Protein AF-A0A1D9PZR1-F1 (afdb_monomer_lite)

Organism: Sclerotinia sclerotiorum (strain ATCC 18683 / 1980 / Ss-1) (NCBI:txid665079)

pLDDT: mean 85.37, std 9.57, range [53.69, 93.06]

Secondary structure (DSSP, 8-state):
---HHHHHHHHGGGG-PPTTHHHHHHHHHHH-SSHHHHHHHHHHHSEETTTEE-HHHHHHHHHHHHHHHHHSPP-

Radius of gyration: 13.24 Å; chains: 1; bounding box: 27×25×43 Å

Sequence (75 aa):
MESDKSRALEIVPNAELVHPGLPLVEAFLNDAVDGDQAARYLLETYAIDGVDVDFARFLKDWNDLVRLCRFSPPN

Structure (mmCIF, N/CA/C/O backbone):
data_AF-A0A1D9PZR1-F1
#
_entry.id   AF-A0A1D9PZR1-F1
#
loop_
_atom_site.group_PDB
_atom_site.id
_atom_site.type_symbol
_atom_site.label_atom_id
_atom_site.label_alt_id
_atom_site.label_comp_id
_atom_site.label_asym_id
_atom_site.label_entity_id
_atom_site.label_seq_id
_atom_site.pdbx_PDB_ins_code
_atom_site.Cartn_x
_atom_site.Cartn_y
_atom_site.Cartn_z
_atom_site.occupancy
_atom_site.B_iso_or_equiv
_atom_site.auth_seq_id
_atom_site.auth_comp_id
_atom_site.auth_asym_id
_atom_site.auth_atom_id
_atom_site.pdbx_PDB_model_num
ATOM 1 N N . MET A 1 1 ? 5.971 11.382 18.828 1.00 57.38 1 MET A N 1
ATOM 2 C CA . MET A 1 1 ? 5.079 11.211 17.667 1.00 57.38 1 MET A CA 1
ATOM 3 C C . MET A 1 1 ? 5.346 9.817 17.157 1.00 57.38 1 MET A C 1
ATOM 5 O O . MET A 1 1 ? 6.515 9.476 17.024 1.00 57.38 1 MET A O 1
ATOM 9 N N . GLU A 1 2 ? 4.314 8.997 17.020 1.00 69.94 2 GLU A N 1
ATOM 10 C CA . GLU A 1 2 ? 4.458 7.697 16.367 1.00 69.94 2 GLU A CA 1
ATOM 11 C C . GLU A 1 2 ? 4.775 7.930 14.885 1.00 69.94 2 GLU A C 1
ATOM 13 O O . GLU A 1 2 ? 4.261 8.882 14.298 1.00 69.94 2 GLU A O 1
ATOM 18 N N . SER A 1 3 ? 5.694 7.140 14.334 1.00 85.94 3 SER A N 1
ATOM 19 C CA . SER A 1 3 ? 6.081 7.208 12.923 1.00 85.94 3 SER A CA 1
ATOM 20 C C . SER A 1 3 ? 4.925 6.691 12.065 1.00 85.94 3 SER A C 1
ATOM 22 O O . SER A 1 3 ? 4.341 5.651 12.382 1.00 85.94 3 SER A O 1
ATOM 24 N N . ASP A 1 4 ? 4.606 7.393 10.976 1.00 86.75 4 ASP A N 1
ATOM 25 C CA . ASP A 1 4 ? 3.559 6.976 10.035 1.00 86.75 4 ASP A CA 1
ATOM 26 C C . ASP A 1 4 ? 3.897 5.599 9.447 1.00 86.75 4 ASP A C 1
ATOM 28 O O . ASP A 1 4 ? 3.009 4.774 9.225 1.00 86.75 4 ASP A O 1
ATOM 32 N N . LYS A 1 5 ? 5.196 5.306 9.281 1.00 88.75 5 LYS A N 1
ATOM 33 C CA . LYS A 1 5 ? 5.682 3.985 8.872 1.00 88.75 5 LYS A CA 1
ATOM 34 C C . LYS A 1 5 ? 5.329 2.892 9.874 1.00 88.75 5 LYS A C 1
ATOM 36 O O . LYS A 1 5 ? 4.848 1.840 9.456 1.00 88.75 5 LYS A O 1
ATOM 41 N N . SER A 1 6 ? 5.555 3.120 11.169 1.00 87.88 6 SER A N 1
ATOM 42 C CA . SER A 1 6 ? 5.198 2.145 12.207 1.00 87.88 6 SER A CA 1
ATOM 43 C C . SER A 1 6 ? 3.703 1.849 12.179 1.00 87.88 6 SER A C 1
ATOM 45 O O . SER A 1 6 ? 3.314 0.688 12.090 1.00 87.88 6 SER A O 1
ATOM 47 N N . ARG A 1 7 ? 2.881 2.902 12.124 1.00 87.69 7 ARG A N 1
ATOM 48 C CA . ARG A 1 7 ? 1.426 2.771 12.045 1.00 87.69 7 ARG A CA 1
ATOM 49 C C . ARG A 1 7 ? 0.983 2.002 10.797 1.00 87.69 7 ARG A C 1
ATOM 51 O O . ARG A 1 7 ? 0.120 1.137 10.886 1.00 87.69 7 ARG A O 1
ATOM 58 N N . ALA A 1 8 ? 1.565 2.286 9.632 1.00 87.62 8 ALA A N 1
ATOM 59 C CA . ALA A 1 8 ? 1.236 1.562 8.407 1.00 87.62 8 ALA A CA 1
ATOM 60 C C . ALA A 1 8 ? 1.590 0.068 8.514 1.00 87.62 8 ALA A C 1
ATOM 62 O O . ALA A 1 8 ? 0.769 -0.779 8.166 1.00 87.62 8 ALA A O 1
ATOM 63 N N . LEU A 1 9 ? 2.768 -0.266 9.051 1.00 87.75 9 LEU A N 1
ATOM 64 C CA . LEU A 1 9 ? 3.204 -1.654 9.246 1.00 87.75 9 LEU A CA 1
ATOM 65 C C . LEU A 1 9 ? 2.357 -2.422 10.271 1.00 87.75 9 LEU A C 1
ATOM 67 O O . LEU A 1 9 ? 2.252 -3.639 10.161 1.00 87.75 9 LEU A O 1
ATOM 71 N N . GLU A 1 10 ? 1.725 -1.751 11.233 1.00 88.12 10 GLU A N 1
ATOM 72 C CA . GLU A 1 10 ? 0.776 -2.389 12.158 1.00 88.12 10 GLU A CA 1
ATOM 73 C C . GLU A 1 10 ? -0.566 -2.730 11.495 1.00 88.12 10 GLU A C 1
ATOM 75 O O . GLU A 1 10 ? -1.226 -3.696 11.883 1.00 88.12 10 GLU A O 1
ATOM 80 N N . ILE A 1 11 ? -0.974 -1.965 10.478 1.00 86.62 11 ILE A N 1
ATOM 81 C CA . ILE A 1 11 ? -2.250 -2.163 9.777 1.00 86.62 11 ILE A CA 1
ATOM 82 C C . ILE A 1 11 ? -2.113 -3.232 8.679 1.00 86.62 11 ILE A C 1
ATOM 84 O O . ILE A 1 11 ? -3.026 -4.034 8.494 1.00 86.62 11 ILE A O 1
ATOM 88 N N . VAL A 1 12 ? -0.966 -3.296 7.990 1.00 85.25 12 VAL A N 1
ATOM 89 C CA . VAL A 1 12 ? -0.718 -4.214 6.856 1.00 85.25 12 VAL A CA 1
ATOM 90 C C . VAL A 1 12 ? -1.061 -5.689 7.145 1.00 85.25 12 VAL A C 1
ATOM 92 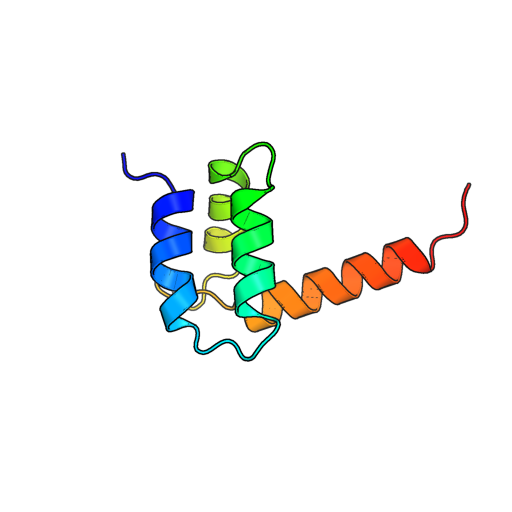O O . VAL A 1 12 ? -1.740 -6.297 6.315 1.00 85.25 12 VAL A O 1
ATOM 95 N N . PRO A 1 13 ? -0.674 -6.293 8.288 1.00 81.81 13 PRO A N 1
ATOM 96 C CA . PRO A 1 13 ? -1.016 -7.682 8.600 1.00 81.81 13 PRO A CA 1
ATOM 97 C C . PRO A 1 13 ? -2.521 -7.946 8.710 1.00 81.81 13 PRO A C 1
ATOM 99 O O . PRO A 1 13 ? -2.959 -9.070 8.475 1.00 81.81 13 PRO A O 1
ATOM 102 N N . ASN A 1 14 ? -3.314 -6.926 9.053 1.00 82.06 14 ASN A N 1
ATOM 103 C CA . ASN A 1 14 ? -4.762 -7.044 9.224 1.00 82.06 14 ASN A CA 1
ATOM 104 C C . ASN A 1 14 ? -5.532 -6.937 7.899 1.00 82.06 14 ASN A C 1
ATOM 106 O O . ASN A 1 14 ? -6.721 -7.232 7.867 1.00 82.06 14 ASN A O 1
ATOM 110 N N . ALA A 1 15 ? -4.869 -6.559 6.804 1.00 79.12 15 ALA A N 1
ATOM 111 C CA . ALA A 1 15 ? -5.503 -6.301 5.512 1.00 79.12 15 ALA A CA 1
ATOM 112 C C . ALA A 1 15 ? -5.871 -7.564 4.702 1.00 79.12 15 ALA A C 1
ATOM 114 O O . ALA A 1 15 ? -6.261 -7.449 3.542 1.00 79.12 15 ALA A O 1
ATOM 115 N N . GLU A 1 16 ? -5.688 -8.766 5.266 1.00 82.12 16 GLU A N 1
ATOM 116 C CA . GLU A 1 16 ? -5.987 -10.071 4.639 1.00 82.12 16 GLU A CA 1
ATOM 117 C C . GLU A 1 16 ? -5.455 -10.226 3.193 1.00 82.12 16 GLU A C 1
ATOM 119 O O . GLU A 1 16 ? -6.022 -10.928 2.352 1.00 82.12 16 GLU A O 1
ATOM 124 N N . LEU A 1 17 ? -4.330 -9.576 2.880 1.00 83.19 17 LEU A N 1
ATOM 125 C CA . LEU A 1 17 ? -3.752 -9.581 1.539 1.00 83.19 17 LEU A CA 1
ATOM 126 C C . LEU A 1 17 ? -3.138 -10.946 1.208 1.00 83.19 17 LEU A C 1
ATOM 128 O O . LEU A 1 17 ? -2.157 -11.381 1.815 1.00 83.19 17 LEU A O 1
ATOM 132 N N . VAL A 1 18 ? -3.659 -11.597 0.167 1.00 86.06 18 VAL A N 1
ATOM 133 C CA . VAL A 1 18 ? -3.062 -12.818 -0.391 1.00 86.06 18 VAL A CA 1
ATOM 134 C C . VAL A 1 18 ? -1.687 -12.545 -1.001 1.00 86.06 18 VAL A C 1
ATOM 136 O O . VAL A 1 18 ? -1.436 -11.486 -1.579 1.00 86.06 18 VAL A O 1
ATOM 139 N N . HIS A 1 19 ? -0.786 -13.525 -0.912 1.00 82.56 19 HIS A N 1
ATOM 140 C CA . HIS A 1 19 ? 0.530 -13.449 -1.545 1.00 82.56 19 HIS A CA 1
ATOM 141 C C . HIS A 1 19 ? 0.403 -13.195 -3.066 1.00 82.56 19 HIS A C 1
ATOM 143 O O . HIS A 1 19 ? -0.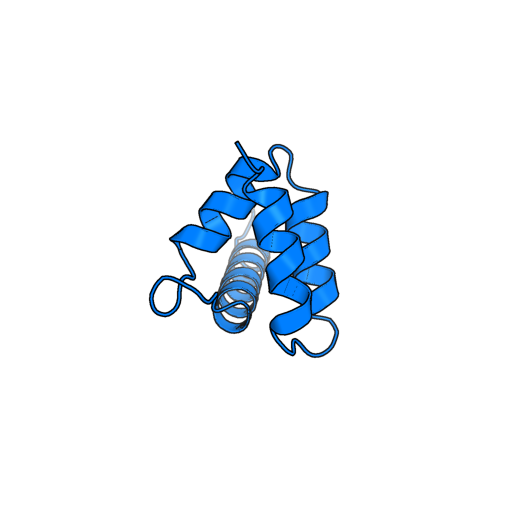385 -13.884 -3.719 1.00 82.56 19 HIS A O 1
ATOM 149 N N . PRO A 1 20 ? 1.181 -12.259 -3.655 1.00 86.44 20 PRO A N 1
ATOM 150 C CA . PRO A 1 20 ? 2.297 -11.510 -3.060 1.00 86.44 20 PRO A CA 1
ATOM 151 C C . PRO A 1 20 ? 1.940 -10.118 -2.498 1.00 86.44 20 PRO A C 1
ATOM 153 O O . PRO A 1 20 ? 2.847 -9.339 -2.231 1.00 86.44 20 PRO A O 1
ATOM 156 N N . GLY A 1 21 ? 0.661 -9.780 -2.312 1.00 87.56 21 GLY A N 1
ATOM 157 C CA . GLY A 1 21 ? 0.224 -8.433 -1.926 1.00 87.56 21 GLY A CA 1
ATOM 158 C C . GLY A 1 21 ? 0.851 -7.915 -0.630 1.00 87.56 21 GLY A C 1
ATOM 159 O O . GLY A 1 21 ? 1.441 -6.840 -0.637 1.00 87.56 21 GLY A O 1
ATOM 160 N N . LEU A 1 22 ? 0.797 -8.699 0.450 1.00 87.88 22 LEU A N 1
ATOM 161 C CA . LEU A 1 22 ? 1.383 -8.314 1.741 1.00 87.88 22 LEU A CA 1
ATOM 162 C C . LEU A 1 22 ? 2.903 -8.046 1.647 1.00 87.88 22 LEU A C 1
ATOM 164 O O . LEU A 1 22 ? 3.309 -6.925 1.957 1.00 87.88 22 LEU A O 1
ATOM 168 N N . PRO A 1 23 ? 3.733 -8.972 1.113 1.00 90.56 23 PRO A N 1
ATOM 169 C CA . PRO A 1 23 ? 5.161 -8.715 0.905 1.00 90.56 23 PRO A CA 1
ATOM 170 C C . PRO A 1 23 ? 5.473 -7.470 0.067 1.00 90.56 23 PRO A C 1
ATOM 172 O O . PRO A 1 23 ? 6.483 -6.812 0.298 1.00 90.56 23 PRO A O 1
ATOM 175 N N . LEU A 1 24 ? 4.634 -7.142 -0.921 1.00 91.25 24 LEU A N 1
ATOM 176 C CA . LEU A 1 24 ? 4.845 -5.967 -1.770 1.00 91.25 24 LEU A CA 1
ATOM 177 C C . LEU A 1 24 ? 4.608 -4.660 -1.013 1.00 91.25 24 LEU A C 1
ATOM 179 O O . LEU A 1 24 ? 5.370 -3.711 -1.189 1.00 91.25 24 LEU A O 1
ATOM 183 N N . VAL A 1 25 ? 3.583 -4.608 -0.161 1.00 91.06 25 VAL A N 1
ATOM 184 C CA . VAL A 1 25 ? 3.321 -3.423 0.665 1.00 91.06 25 VAL A CA 1
ATOM 185 C C . VAL A 1 25 ? 4.422 -3.241 1.712 1.00 91.06 25 VAL A C 1
ATOM 187 O O . VAL A 1 25 ? 4.917 -2.130 1.891 1.00 91.06 25 VAL A O 1
ATOM 190 N N . GLU A 1 26 ? 4.866 -4.322 2.358 1.00 90.19 26 GLU A N 1
ATOM 191 C CA . GLU A 1 26 ? 5.989 -4.261 3.301 1.00 90.19 26 GLU A CA 1
ATOM 192 C C . GLU A 1 26 ? 7.283 -3.798 2.6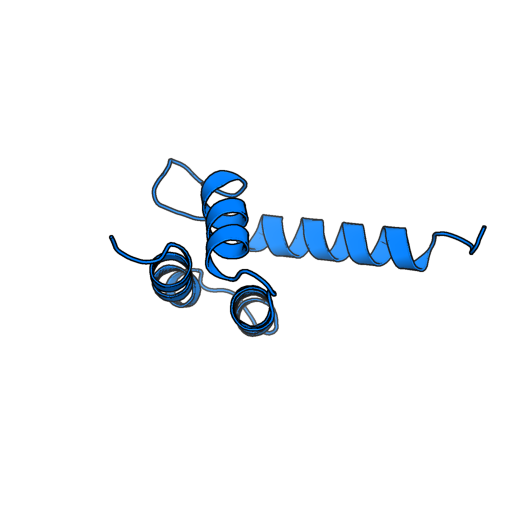24 1.00 90.19 26 GLU A C 1
ATOM 194 O O . GLU A 1 26 ? 7.989 -2.950 3.171 1.00 90.19 26 GLU A O 1
ATOM 199 N N . ALA A 1 27 ? 7.588 -4.318 1.431 1.00 90.62 27 ALA A N 1
ATOM 200 C CA . ALA A 1 27 ? 8.752 -3.894 0.658 1.00 90.62 27 ALA A CA 1
ATOM 201 C C . ALA A 1 27 ? 8.660 -2.412 0.276 1.00 90.62 27 ALA A C 1
ATOM 203 O O . ALA A 1 27 ? 9.628 -1.681 0.450 1.00 90.62 27 ALA A O 1
ATOM 204 N N . PHE A 1 28 ? 7.490 -1.930 -0.158 1.00 90.56 28 PHE A N 1
ATOM 205 C CA . PHE A 1 28 ? 7.294 -0.511 -0.457 1.00 90.56 28 PHE A CA 1
ATOM 206 C C . PHE A 1 28 ? 7.624 0.395 0.737 1.00 90.56 28 PHE A C 1
ATOM 208 O O . PHE A 1 28 ? 8.344 1.379 0.583 1.00 90.56 28 PHE A O 1
ATOM 215 N N . LEU A 1 29 ? 7.132 0.055 1.930 1.00 90.94 29 LEU A N 1
ATOM 216 C CA . LEU A 1 29 ? 7.362 0.846 3.143 1.00 90.94 29 LEU A CA 1
ATOM 217 C C . LEU A 1 29 ? 8.806 0.733 3.662 1.00 90.94 29 LEU A C 1
ATOM 219 O O . LEU A 1 29 ? 9.317 1.656 4.305 1.00 90.94 29 LEU A O 1
ATOM 223 N N . ASN A 1 30 ? 9.467 -0.402 3.428 1.00 90.31 30 ASN A N 1
ATOM 224 C CA . ASN A 1 30 ? 10.829 -0.644 3.897 1.00 90.31 30 ASN A CA 1
ATOM 225 C C . ASN A 1 30 ? 11.915 -0.113 2.965 1.00 90.31 30 ASN A C 1
ATOM 227 O O . ASN A 1 30 ? 12.909 0.405 3.472 1.00 90.31 30 ASN A O 1
ATOM 231 N N . ASP A 1 31 ? 11.694 -0.170 1.655 1.00 92.00 31 ASP A N 1
ATOM 232 C CA . ASP A 1 31 ? 12.675 0.226 0.642 1.00 92.00 31 ASP A CA 1
ATOM 233 C C . ASP A 1 31 ? 12.524 1.695 0.213 1.00 92.00 31 ASP A C 1
ATOM 235 O O . ASP A 1 31 ? 13.363 2.226 -0.520 1.00 92.00 31 ASP A O 1
ATOM 239 N N . ALA A 1 32 ? 11.467 2.380 0.662 1.00 90.31 32 ALA A N 1
ATOM 240 C CA . ALA A 1 32 ? 11.302 3.809 0.435 1.00 90.31 32 ALA A CA 1
ATOM 241 C C . ALA A 1 32 ? 12.455 4.615 1.058 1.00 90.31 32 ALA A C 1
ATOM 243 O O . ALA A 1 32 ? 12.806 4.435 2.224 1.00 90.31 32 ALA A O 1
ATOM 244 N N . VAL A 1 33 ? 12.997 5.564 0.283 1.00 90.31 33 VAL A N 1
ATOM 245 C CA . VAL A 1 33 ? 14.039 6.508 0.738 1.00 90.31 33 VAL A CA 1
ATOM 246 C C . VAL A 1 33 ? 13.573 7.290 1.969 1.00 90.31 33 VAL A C 1
ATOM 248 O O . VAL A 1 33 ? 14.350 7.501 2.896 1.00 90.31 33 VAL A O 1
ATOM 251 N N . ASP A 1 34 ? 12.297 7.678 1.979 1.00 91.94 34 ASP A N 1
ATOM 252 C CA . ASP A 1 34 ? 11.603 8.228 3.138 1.00 91.94 34 ASP A CA 1
ATOM 253 C C . ASP A 1 34 ? 10.369 7.363 3.424 1.00 91.94 34 ASP A C 1
ATOM 255 O O . ASP A 1 34 ? 9.312 7.500 2.800 1.00 91.94 34 ASP A O 1
ATOM 259 N N . GLY A 1 35 ? 10.541 6.409 4.338 1.00 89.56 35 GLY A N 1
ATOM 260 C CA . GLY A 1 35 ? 9.489 5.467 4.705 1.00 89.56 35 GLY A CA 1
ATOM 261 C C . GLY A 1 35 ? 8.308 6.118 5.424 1.00 89.56 35 GLY A C 1
ATOM 262 O O . GLY A 1 35 ? 7.185 5.652 5.258 1.00 89.56 35 GLY A O 1
ATOM 263 N N . ASP A 1 36 ? 8.530 7.202 6.172 1.00 92.38 36 ASP A N 1
ATOM 264 C CA . ASP A 1 36 ? 7.453 7.957 6.820 1.00 92.38 36 ASP A CA 1
ATOM 265 C C . ASP A 1 36 ? 6.613 8.695 5.781 1.00 92.38 36 ASP A C 1
ATOM 267 O O . ASP A 1 36 ? 5.387 8.605 5.795 1.00 92.38 36 ASP A O 1
ATOM 271 N N . GLN A 1 37 ? 7.256 9.362 4.821 1.00 92.94 37 GLN A N 1
ATOM 272 C CA . GLN A 1 37 ? 6.543 10.022 3.732 1.00 92.94 37 GLN A CA 1
ATOM 273 C C . GLN A 1 37 ? 5.773 9.021 2.857 1.00 92.94 37 GLN A C 1
ATOM 275 O O . GLN A 1 37 ? 4.628 9.286 2.483 1.00 92.94 37 GLN A O 1
ATOM 280 N N . ALA A 1 38 ? 6.370 7.867 2.543 1.00 91.81 38 ALA A N 1
ATOM 281 C CA . ALA A 1 38 ? 5.715 6.810 1.774 1.00 91.81 38 ALA A CA 1
ATOM 282 C C . ALA A 1 38 ? 4.503 6.227 2.515 1.00 91.81 38 ALA A C 1
ATOM 284 O O . ALA A 1 38 ? 3.431 6.066 1.926 1.00 91.81 38 ALA A O 1
ATOM 285 N N . ALA A 1 39 ? 4.656 5.964 3.813 1.00 92.94 39 ALA A N 1
ATOM 286 C CA . ALA A 1 39 ? 3.570 5.507 4.664 1.00 92.94 39 ALA A CA 1
ATOM 287 C C . ALA A 1 39 ? 2.453 6.542 4.739 1.00 92.94 39 ALA A C 1
ATOM 289 O O . ALA A 1 39 ? 1.295 6.208 4.517 1.00 92.94 39 ALA A O 1
ATOM 290 N N . ARG A 1 40 ? 2.795 7.811 4.959 1.00 92.94 40 ARG A N 1
ATOM 291 C CA . ARG A 1 40 ? 1.830 8.904 4.995 1.00 92.94 40 ARG A CA 1
ATOM 292 C C . ARG A 1 40 ? 1.042 9.022 3.696 1.00 92.94 40 ARG A C 1
ATOM 294 O O . ARG A 1 40 ? -0.180 9.115 3.736 1.00 92.94 40 ARG A O 1
ATOM 301 N N . TYR A 1 41 ? 1.718 8.963 2.550 1.00 91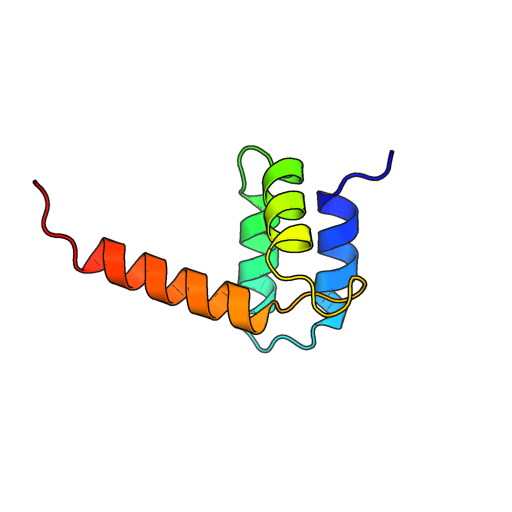.88 41 TYR A N 1
ATOM 302 C CA . TYR A 1 41 ? 1.052 8.950 1.248 1.00 91.88 41 TYR A CA 1
ATOM 303 C C . TYR A 1 41 ? 0.057 7.788 1.135 1.00 91.88 41 TYR A C 1
ATOM 305 O O . TYR A 1 41 ? -1.077 7.993 0.699 1.00 91.88 41 TYR A O 1
ATOM 313 N N . LEU A 1 42 ? 0.467 6.585 1.548 1.00 91.94 42 LEU A N 1
ATOM 314 C CA . LEU A 1 42 ? -0.375 5.394 1.526 1.00 91.94 42 LEU A CA 1
ATOM 315 C C . LEU A 1 42 ? -1.593 5.540 2.456 1.00 91.94 42 LEU A C 1
ATOM 317 O O . LEU A 1 42 ? -2.719 5.302 2.022 1.00 91.94 42 LEU A O 1
ATOM 321 N N . LEU A 1 43 ? -1.376 5.997 3.692 1.00 90.38 43 LEU A N 1
ATOM 322 C CA . LEU A 1 43 ? -2.416 6.197 4.702 1.00 90.38 43 LEU A CA 1
ATOM 323 C C . LEU A 1 43 ? -3.415 7.291 4.306 1.00 90.38 43 LEU A C 1
ATOM 325 O O . LEU A 1 43 ? -4.600 7.145 4.574 1.00 90.38 43 LEU A O 1
ATOM 329 N N . GLU A 1 44 ? -2.969 8.385 3.685 1.00 92.12 44 GLU A N 1
ATOM 330 C CA . GLU A 1 44 ? -3.848 9.498 3.300 1.00 92.12 44 GLU A CA 1
ATOM 331 C C . GLU A 1 44 ? -4.594 9.222 1.983 1.00 92.12 44 GLU A C 1
ATOM 333 O O . GLU A 1 44 ? -5.776 9.538 1.862 1.00 92.12 44 GLU A O 1
ATOM 338 N N . THR A 1 45 ? -3.927 8.626 0.990 1.00 92.75 45 THR A N 1
ATOM 339 C CA . THR A 1 45 ? -4.488 8.461 -0.366 1.00 92.75 45 THR A CA 1
ATOM 340 C C . THR A 1 45 ? -5.451 7.282 -0.463 1.00 92.75 45 THR A C 1
ATOM 342 O O . THR A 1 45 ? -6.423 7.341 -1.219 1.00 92.75 45 THR A O 1
ATOM 345 N N . TYR A 1 46 ? -5.184 6.211 0.287 1.00 92.06 46 TYR A N 1
ATOM 346 C CA . TYR A 1 46 ? -5.950 4.966 0.222 1.00 92.06 46 TYR A CA 1
ATOM 347 C C . TYR A 1 46 ? -6.816 4.738 1.466 1.00 92.06 46 TYR A C 1
ATOM 349 O O . TYR A 1 46 ? -7.294 3.628 1.662 1.00 92.06 46 TYR A O 1
ATOM 357 N N . ALA A 1 47 ? -7.055 5.757 2.296 1.00 90.50 47 ALA A N 1
ATOM 358 C CA . ALA A 1 47 ? -7.943 5.631 3.450 1.00 90.50 47 ALA A CA 1
ATOM 359 C C . ALA A 1 47 ? -9.373 5.229 3.041 1.00 90.50 47 ALA A C 1
ATOM 361 O O . ALA A 1 47 ? -10.008 5.901 2.224 1.00 90.50 47 ALA A O 1
ATOM 362 N N . ILE A 1 48 ? -9.903 4.185 3.678 1.00 82.81 48 ILE A N 1
ATOM 363 C CA . ILE A 1 48 ? -11.323 3.828 3.683 1.00 82.81 48 ILE A CA 1
ATOM 364 C C . ILE A 1 48 ? -11.864 4.264 5.050 1.00 82.81 48 ILE A C 1
ATOM 366 O O . ILE A 1 48 ? -11.487 3.732 6.093 1.00 82.81 48 ILE A O 1
ATOM 370 N N . ASP A 1 49 ? -12.694 5.306 5.060 1.00 78.38 49 ASP A N 1
ATOM 371 C CA . ASP A 1 49 ? -13.399 5.805 6.253 1.00 78.38 49 ASP A CA 1
ATOM 372 C C . ASP A 1 49 ? -12.512 6.293 7.423 1.00 78.38 49 ASP A C 1
ATOM 374 O O . ASP A 1 49 ? -12.963 6.426 8.560 1.00 78.38 49 ASP A O 1
ATOM 378 N N . GLY A 1 50 ? -11.246 6.625 7.146 1.00 68.94 50 GLY A N 1
ATOM 379 C CA . GLY A 1 50 ? -10.326 7.287 8.085 1.00 68.94 50 GLY A CA 1
ATOM 380 C C . GLY A 1 50 ? -9.648 6.369 9.109 1.00 68.94 50 GLY A C 1
ATOM 381 O O . GLY A 1 50 ? -8.812 6.844 9.881 1.00 68.94 50 GLY A O 1
ATOM 382 N N . VAL A 1 51 ? -9.975 5.074 9.103 1.00 71.81 51 VAL A N 1
ATOM 383 C CA . VAL A 1 51 ? -9.385 4.069 10.003 1.00 71.81 51 VAL A CA 1
ATOM 384 C C . VAL A 1 51 ? -8.672 2.968 9.226 1.00 71.81 51 VAL A C 1
ATOM 386 O O . VAL A 1 51 ? -7.601 2.544 9.655 1.00 71.81 51 VAL A O 1
ATOM 389 N N . ASP A 1 52 ? -9.234 2.539 8.096 1.00 83.00 52 ASP A N 1
ATOM 390 C CA . ASP A 1 52 ? -8.708 1.429 7.303 1.00 83.00 52 ASP A CA 1
ATOM 391 C C . ASP A 1 52 ? -8.059 1.914 5.999 1.00 83.00 52 ASP A C 1
ATOM 393 O O . ASP A 1 52 ? -8.200 3.080 5.617 1.00 83.00 52 ASP A O 1
ATOM 397 N N . VAL A 1 53 ? -7.322 1.036 5.322 1.00 89.38 53 VAL A N 1
ATOM 398 C CA . VAL A 1 53 ? -6.571 1.354 4.104 1.00 89.38 53 VAL A CA 1
ATOM 399 C C . VAL A 1 53 ? -6.880 0.351 2.995 1.00 89.38 53 VAL A C 1
ATOM 401 O O . VAL A 1 53 ? -6.725 -0.857 3.155 1.00 89.38 53 VAL A O 1
ATOM 404 N N . ASP A 1 54 ? -7.239 0.862 1.817 1.00 91.38 54 ASP A N 1
ATOM 405 C CA . ASP A 1 54 ? -7.474 0.082 0.602 1.00 91.38 54 ASP A CA 1
ATOM 406 C C . ASP A 1 54 ? -6.156 -0.364 -0.050 1.00 91.38 54 ASP A C 1
ATOM 408 O O . ASP A 1 54 ? -5.723 0.140 -1.096 1.00 91.38 54 ASP A O 1
ATOM 412 N N . PHE A 1 55 ? -5.488 -1.333 0.569 1.00 90.38 55 PHE A N 1
ATOM 413 C CA . PHE A 1 55 ? -4.253 -1.890 0.023 1.00 90.38 55 PHE A CA 1
ATOM 414 C C . PHE A 1 55 ? -4.463 -2.587 -1.329 1.00 90.38 55 PHE A C 1
ATOM 416 O O . PHE A 1 55 ? -3.548 -2.622 -2.155 1.00 90.38 55 PHE A O 1
ATOM 423 N N . ALA A 1 56 ? -5.659 -3.124 -1.588 1.00 89.75 56 ALA A N 1
ATOM 424 C CA . ALA A 1 56 ? -5.982 -3.752 -2.865 1.00 89.75 56 ALA A CA 1
ATOM 425 C C . ALA A 1 56 ? -5.977 -2.721 -4.003 1.00 89.75 56 ALA A C 1
ATOM 427 O O . ALA A 1 56 ? -5.386 -2.964 -5.061 1.00 89.75 56 ALA A O 1
ATOM 428 N N . ARG A 1 57 ? -6.572 -1.545 -3.774 1.00 92.12 57 ARG A N 1
ATOM 429 C CA . ARG A 1 57 ? -6.520 -0.424 -4.715 1.00 92.12 57 ARG A CA 1
ATOM 430 C C . ARG A 1 57 ? -5.099 0.088 -4.912 1.00 92.12 57 ARG A C 1
ATOM 432 O O . ARG A 1 57 ? -4.698 0.271 -6.057 1.00 92.12 57 ARG A O 1
ATOM 439 N N . PHE A 1 58 ? -4.324 0.243 -3.840 1.00 93.06 58 PHE A N 1
ATOM 440 C CA . PHE A 1 58 ? -2.913 0.628 -3.940 1.00 93.06 58 PHE A CA 1
ATOM 441 C C . PHE A 1 58 ? -2.114 -0.318 -4.848 1.00 93.06 58 PHE A C 1
ATOM 443 O O . PHE A 1 58 ? -1.448 0.128 -5.782 1.00 93.06 58 PHE A O 1
ATOM 450 N N . LEU A 1 59 ? -2.219 -1.633 -4.630 1.00 92.56 59 LEU A N 1
ATOM 451 C CA . LEU A 1 59 ? -1.509 -2.629 -5.439 1.00 92.56 59 LEU A CA 1
ATOM 452 C C . LEU A 1 59 ? -1.968 -2.624 -6.903 1.00 92.56 59 LEU A C 1
ATOM 454 O O . LEU A 1 59 ? -1.156 -2.818 -7.813 1.00 92.56 59 LEU A O 1
ATOM 458 N N . LYS A 1 60 ? -3.262 -2.390 -7.146 1.00 92.19 60 LYS A N 1
ATOM 459 C CA . LYS A 1 60 ? -3.797 -2.245 -8.501 1.00 92.19 60 LYS A CA 1
ATOM 460 C C . LYS A 1 60 ? -3.199 -1.020 -9.198 1.00 92.19 60 LYS A C 1
ATOM 462 O O . LYS A 1 60 ? -2.695 -1.155 -10.313 1.00 92.19 60 LYS A O 1
ATOM 467 N N . ASP A 1 61 ? -3.226 0.136 -8.544 1.00 92.19 61 ASP A N 1
ATOM 468 C CA . ASP A 1 61 ? -2.731 1.396 -9.102 1.00 92.19 61 ASP A CA 1
ATOM 469 C C . ASP A 1 61 ? -1.213 1.332 -9.346 1.00 92.19 61 ASP A C 1
ATOM 471 O O . ASP A 1 61 ? -0.730 1.756 -10.399 1.00 92.19 61 ASP A O 1
ATOM 475 N N . TRP A 1 62 ? -0.462 0.689 -8.446 1.00 90.25 62 TRP A N 1
ATOM 476 C CA . TRP A 1 62 ? 0.955 0.385 -8.651 1.00 90.25 62 TRP A CA 1
ATOM 477 C C . TRP A 1 62 ? 1.191 -0.449 -9.911 1.00 90.25 62 TRP A C 1
ATOM 479 O O . TRP A 1 62 ? 2.050 -0.130 -10.734 1.00 90.25 62 TRP A O 1
ATOM 489 N N . ASN A 1 63 ? 0.456 -1.550 -10.071 1.00 90.06 63 ASN A N 1
ATOM 490 C CA . ASN A 1 63 ? 0.609 -2.430 -11.226 1.00 90.06 63 ASN A CA 1
ATOM 491 C C . ASN A 1 63 ? 0.265 -1.704 -12.537 1.00 90.06 63 ASN A C 1
ATOM 493 O O . ASN A 1 63 ? 0.956 -1.883 -13.542 1.00 90.06 63 ASN A O 1
ATOM 497 N N . ASP A 1 64 ? -0.760 -0.852 -12.521 1.00 91.44 64 ASP A N 1
ATOM 498 C CA . ASP A 1 64 ? -1.118 -0.011 -13.662 1.00 91.44 64 ASP A CA 1
ATOM 499 C C . ASP A 1 64 ? 0.009 0.994 -13.987 1.00 91.44 64 ASP A C 1
ATOM 501 O O . ASP A 1 64 ? 0.392 1.119 -15.153 1.00 91.44 64 ASP A O 1
ATOM 505 N N . LEU A 1 65 ? 0.641 1.614 -12.981 1.00 87.88 65 LEU A N 1
ATOM 506 C CA . LEU A 1 65 ? 1.809 2.488 -13.166 1.00 87.88 65 LEU A CA 1
ATOM 507 C C . LEU A 1 65 ? 3.007 1.743 -13.779 1.00 87.88 65 LEU A C 1
ATOM 509 O O . LEU A 1 65 ? 3.600 2.206 -14.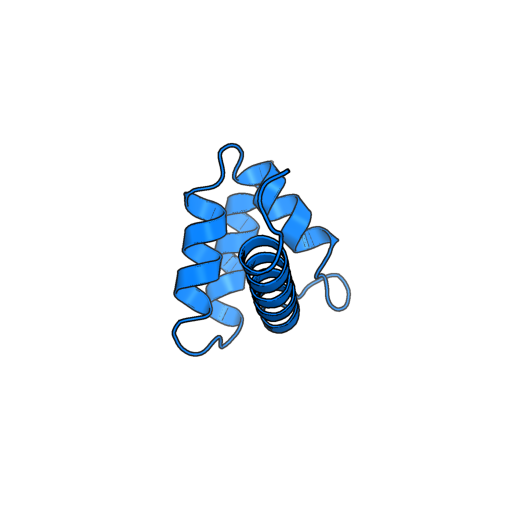753 1.00 87.88 65 LEU A O 1
ATOM 513 N N . VAL A 1 66 ? 3.349 0.563 -13.251 1.00 86.69 66 VAL A N 1
ATOM 514 C CA . VAL A 1 66 ? 4.449 -0.266 -13.778 1.00 86.69 66 VAL A CA 1
ATOM 515 C C . VAL A 1 66 ? 4.196 -0.644 -15.237 1.00 86.69 66 VAL A C 1
ATOM 517 O O . VAL A 1 66 ? 5.119 -0.617 -16.056 1.00 86.69 66 VAL A O 1
ATOM 520 N N . ARG A 1 67 ? 2.947 -0.966 -15.592 1.00 88.38 67 ARG A N 1
ATOM 521 C CA . ARG A 1 67 ? 2.558 -1.236 -16.982 1.00 88.38 67 ARG A CA 1
ATOM 522 C C . ARG A 1 67 ? 2.769 -0.011 -17.862 1.00 88.38 67 ARG A C 1
ATOM 524 O O . ARG A 1 67 ? 3.377 -0.150 -18.919 1.00 88.38 67 ARG A O 1
ATOM 531 N N . LEU A 1 68 ? 2.333 1.170 -17.428 1.00 88.06 68 LEU A N 1
ATOM 532 C CA . LEU A 1 68 ? 2.537 2.413 -18.178 1.00 88.06 68 LEU A CA 1
ATOM 533 C C . LEU A 1 68 ? 4.026 2.691 -18.424 1.00 88.06 68 LEU A C 1
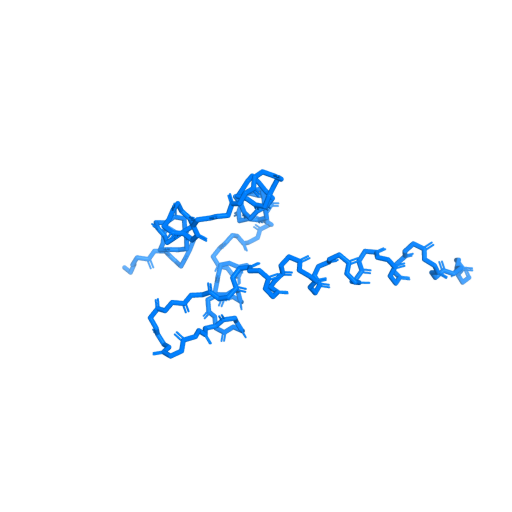ATOM 535 O O . LEU A 1 68 ? 4.409 2.953 -19.562 1.00 88.06 68 LEU A O 1
ATOM 539 N N . CYS A 1 69 ? 4.880 2.542 -17.407 1.00 80.06 69 CYS A N 1
ATOM 540 C CA . CYS A 1 69 ? 6.326 2.717 -17.569 1.00 80.06 69 CYS A CA 1
ATOM 541 C C . CYS A 1 69 ? 6.945 1.678 -18.513 1.00 80.06 69 CYS A C 1
ATOM 543 O O . CYS A 1 69 ? 7.833 2.008 -19.293 1.00 80.06 69 CYS A O 1
ATOM 545 N N . ARG A 1 70 ? 6.466 0.428 -18.485 1.00 77.62 70 ARG A N 1
ATOM 546 C CA . ARG A 1 70 ? 6.947 -0.635 -19.380 1.00 77.62 70 ARG A CA 1
ATOM 547 C C . ARG A 1 70 ? 6.571 -0.398 -20.847 1.00 77.62 70 ARG A C 1
ATOM 549 O O . ARG A 1 70 ? 7.281 -0.873 -21.729 1.00 77.62 70 ARG A O 1
ATOM 556 N N . PHE A 1 71 ? 5.462 0.291 -21.108 1.00 65.00 71 PHE A N 1
ATOM 557 C CA . PHE A 1 71 ? 4.995 0.592 -22.464 1.00 65.00 71 PHE A CA 1
ATOM 558 C C . PHE A 1 71 ? 5.372 1.993 -22.954 1.00 65.00 71 PHE A C 1
ATOM 560 O O . PHE A 1 71 ? 5.075 2.313 -24.104 1.00 65.00 71 PHE A O 1
ATOM 567 N N . SER A 1 72 ? 6.049 2.809 -22.142 1.00 53.69 72 SER A N 1
ATOM 568 C CA . SER A 1 72 ? 6.608 4.069 -22.624 1.00 53.69 72 SER A CA 1
ATOM 569 C C . SER A 1 72 ? 7.878 3.782 -23.433 1.00 53.69 72 SER A C 1
ATOM 571 O O . SER A 1 72 ? 8.850 3.275 -22.866 1.00 53.69 72 SER A O 1
ATOM 573 N N . PRO A 1 73 ? 7.918 4.085 -24.744 1.00 55.66 73 PRO A N 1
ATOM 574 C CA . PRO A 1 73 ? 9.167 4.033 -25.488 1.00 55.66 73 PRO A CA 1
ATOM 575 C C . PRO A 1 73 ? 10.154 5.066 -24.909 1.00 55.66 73 PRO A C 1
ATOM 577 O O . PRO A 1 73 ? 9.717 6.110 -24.413 1.00 55.66 73 PRO A O 1
ATOM 580 N N . PRO A 1 74 ? 11.471 4.788 -24.929 1.00 58.69 74 PRO A N 1
ATOM 581 C CA . PRO A 1 74 ? 12.471 5.784 -24.568 1.00 58.69 74 PRO A CA 1
ATOM 582 C C . PRO A 1 74 ? 12.397 6.962 -25.553 1.00 58.69 74 PRO A C 1
ATOM 584 O O . PRO A 1 74 ? 12.291 6.744 -26.762 1.00 58.69 74 PRO A O 1
ATOM 587 N N . ASN A 1 75 ? 12.403 8.181 -25.007 1.00 58.81 75 ASN A N 1
ATOM 588 C CA . ASN A 1 75 ? 12.460 9.448 -25.748 1.00 58.81 75 ASN A CA 1
ATOM 589 C C . ASN A 1 75 ? 13.823 9.642 -26.421 1.00 58.81 75 ASN A C 1
ATOM 591 O O . ASN A 1 75 ? 14.838 9.280 -25.779 1.00 58.81 75 ASN A O 1
#

Foldseek 3Di:
DDQLLVVLLVQLVVPPDDPPLSVVSNCQLVVDPDNSVSSVCQLVVQDDPNRHGPSVVVVVVVVVVVVVVVPDDDD